Protein AF-A0A158J2S1-F1 (afdb_monomer_lite)

Sequence (129 aa):
MQFTMPRINTSRALLVLGVALLLLIVAHPAFASNTSGGGLPFDDWFTKIRQSVTGPFAFTASIVGLVGAGATLIFGGDMNGFLRTLIFIVLVLCFLVAAQNTISAITGQGAEITALSNALADRLQARLA

Foldseek 3Di:
DDPDDPPPDVVVVVVVVVVVVVVVVVPPCVVVPPPQDPDDPCSVVVVVVVCCCLHPVVVVVLVVLVVVLVVCVVVPHDPVVSVVSVVVSVVVVVVSVCVVVVCDVVSDVVPPVVVVVVVVVVVVVVVVD

pLDDT: mean 75.72, std 12.02, range [45.97, 91.56]

Secondary structure (DSSP, 8-state):
---------HHHHHHHHHHHHHHHHHS-GGGT---S-SS-TTHHHHHHHHHHHTTHHHHHHHHHHHHHHHHHHHTT--HHHHHHHHHHHHHHHHHHHHHHHHHHHHS----HHHHHHHHHHHHHHHHH-

Structure (mmCIF, N/CA/C/O backbone):
data_AF-A0A158J2S1-F1
#
_entry.id   AF-A0A158J2S1-F1
#
loop_
_atom_site.group_PDB
_atom_site.id
_atom_site.type_symbol
_atom_site.label_atom_id
_atom_site.label_alt_id
_atom_site.label_comp_id
_atom_site.label_asym_id
_atom_site.label_entity_id
_atom_site.label_seq_id
_atom_site.pdbx_PDB_ins_code
_atom_site.Cartn_x
_atom_site.Cartn_y
_atom_site.Cartn_z
_atom_site.occupancy
_atom_site.B_iso_or_equiv
_atom_site.auth_seq_id
_atom_site.auth_comp_id
_atom_site.auth_asym_id
_atom_site.auth_atom_id
_atom_site.pdbx_PDB_model_num
ATOM 1 N N . MET A 1 1 ? 45.908 -30.826 -24.414 1.00 45.97 1 MET A N 1
ATOM 2 C CA . MET A 1 1 ? 44.781 -30.301 -25.215 1.00 45.97 1 MET A CA 1
ATOM 3 C C . MET A 1 1 ? 44.878 -28.784 -25.183 1.00 45.97 1 MET A C 1
ATOM 5 O O . MET A 1 1 ? 44.591 -28.178 -24.163 1.00 45.97 1 MET A O 1
ATOM 9 N N . GLN A 1 2 ? 45.447 -28.198 -26.234 1.00 46.03 2 GLN A N 1
ATOM 10 C CA . GLN A 1 2 ? 45.807 -26.782 -26.302 1.00 46.03 2 GLN A CA 1
ATOM 11 C C . GLN A 1 2 ? 44.592 -25.958 -26.740 1.00 46.03 2 GLN A C 1
ATOM 13 O O . GLN A 1 2 ? 44.160 -26.038 -27.888 1.00 46.03 2 GLN A O 1
ATOM 18 N N . PHE A 1 3 ? 44.011 -25.224 -25.789 1.00 54.41 3 PHE A N 1
ATOM 19 C CA . PHE A 1 3 ? 42.914 -24.287 -26.019 1.00 54.41 3 PHE A CA 1
ATOM 20 C C . PHE A 1 3 ? 43.430 -23.146 -26.906 1.00 54.41 3 PHE A C 1
ATOM 22 O O . PHE A 1 3 ? 44.114 -22.235 -26.445 1.00 54.41 3 PHE A O 1
ATOM 29 N N . THR A 1 4 ? 43.148 -23.229 -28.207 1.00 54.78 4 THR A N 1
ATOM 30 C CA . THR A 1 4 ? 43.373 -22.130 -29.147 1.00 54.78 4 THR A CA 1
ATOM 31 C C . THR A 1 4 ? 42.321 -21.065 -28.844 1.00 54.78 4 THR A C 1
ATOM 33 O O . THR A 1 4 ? 41.123 -21.304 -28.994 1.00 54.78 4 THR A O 1
ATOM 36 N N . MET A 1 5 ? 42.738 -19.908 -28.329 1.00 54.88 5 MET A N 1
ATOM 37 C CA . MET A 1 5 ? 41.822 -18.782 -28.169 1.00 54.88 5 MET A CA 1
ATOM 38 C C . MET A 1 5 ? 41.547 -18.198 -29.559 1.00 54.88 5 MET A C 1
ATOM 40 O O . MET A 1 5 ? 42.499 -17.799 -30.238 1.00 54.88 5 MET A O 1
ATOM 44 N N . PRO A 1 6 ? 40.286 -18.136 -30.024 1.00 66.25 6 PRO A N 1
ATOM 45 C CA . PRO A 1 6 ? 39.981 -17.435 -31.257 1.00 66.25 6 PRO A CA 1
ATOM 46 C C . PRO A 1 6 ? 40.364 -15.966 -31.066 1.00 66.25 6 PRO A C 1
ATOM 48 O O . PRO A 1 6 ? 39.954 -15.321 -30.102 1.00 66.25 6 PRO A O 1
ATOM 51 N N . ARG A 1 7 ? 41.183 -15.430 -31.975 1.00 62.16 7 ARG A N 1
ATOM 52 C CA . ARG A 1 7 ? 41.554 -14.013 -32.004 1.00 62.16 7 ARG A CA 1
ATOM 53 C C . ARG A 1 7 ? 40.311 -13.212 -32.395 1.00 62.16 7 ARG A C 1
ATOM 55 O O . ARG A 1 7 ? 40.057 -12.967 -33.572 1.00 62.16 7 ARG A O 1
ATOM 62 N N . ILE A 1 8 ? 39.488 -12.883 -31.404 1.00 64.44 8 ILE A N 1
ATOM 63 C CA . ILE A 1 8 ? 38.272 -12.097 -31.587 1.00 64.44 8 ILE A CA 1
ATOM 64 C C . ILE A 1 8 ? 38.696 -10.725 -32.116 1.00 64.44 8 ILE A C 1
ATOM 66 O O . ILE A 1 8 ? 39.464 -10.009 -31.480 1.00 64.44 8 ILE A O 1
ATOM 70 N N . ASN A 1 9 ? 38.226 -10.372 -33.311 1.00 72.06 9 ASN A N 1
ATOM 71 C CA . ASN A 1 9 ? 38.502 -9.068 -33.896 1.00 72.06 9 ASN A CA 1
ATOM 72 C C . ASN A 1 9 ? 37.774 -7.998 -33.067 1.00 72.06 9 ASN A C 1
ATOM 74 O O . ASN A 1 9 ? 36.542 -7.945 -33.098 1.00 72.06 9 ASN A O 1
ATOM 78 N N . THR A 1 10 ? 38.515 -7.170 -32.325 1.00 71.25 10 THR A N 1
ATOM 79 C CA . THR A 1 10 ? 37.981 -6.199 -31.352 1.00 71.25 10 THR A CA 1
ATOM 80 C C . THR A 1 10 ? 36.894 -5.309 -31.956 1.00 71.25 10 THR A C 1
ATOM 82 O O . THR A 1 10 ? 35.874 -5.070 -31.319 1.00 71.25 10 THR A O 1
ATOM 85 N N . SER A 1 11 ? 37.027 -4.911 -33.225 1.00 72.00 11 SER A N 1
ATOM 86 C CA . SER A 1 11 ? 36.014 -4.117 -33.937 1.00 72.00 11 SER A CA 1
ATOM 87 C C . SER A 1 11 ? 34.686 -4.859 -34.139 1.00 72.00 11 SER A C 1
ATOM 89 O O . SER A 1 11 ? 33.624 -4.251 -34.058 1.00 72.00 11 SER A O 1
ATOM 91 N N . ARG A 1 12 ? 34.716 -6.180 -34.366 1.00 76.06 12 ARG A N 1
ATOM 92 C CA . ARG A 1 12 ? 33.495 -7.000 -34.480 1.00 76.06 12 ARG A CA 1
ATOM 93 C C . ARG A 1 12 ? 32.878 -7.261 -33.108 1.00 76.06 12 ARG A C 1
ATOM 95 O O . ARG A 1 12 ? 31.660 -7.243 -32.998 1.00 76.06 12 ARG A O 1
ATOM 102 N N . ALA A 1 13 ? 33.700 -7.441 -32.071 1.00 77.81 13 ALA A N 1
ATOM 103 C CA . ALA A 1 13 ? 33.218 -7.555 -30.694 1.00 77.81 13 ALA A CA 1
ATOM 104 C C . ALA A 1 13 ? 32.518 -6.272 -30.227 1.00 77.81 13 ALA A C 1
ATOM 106 O O . ALA A 1 13 ? 31.437 -6.349 -29.653 1.00 77.81 13 ALA A O 1
ATOM 107 N N . LEU A 1 14 ? 33.084 -5.103 -30.544 1.00 78.94 14 LEU A N 1
ATOM 108 C CA . LEU A 1 14 ? 32.473 -3.806 -30.245 1.00 78.94 14 LEU A CA 1
ATOM 109 C C . LEU A 1 14 ? 31.149 -3.605 -30.992 1.00 78.94 14 LEU A C 1
ATOM 111 O O . LEU A 1 14 ? 30.192 -3.122 -30.395 1.00 78.94 14 LEU A O 1
ATOM 115 N N . LEU A 1 15 ? 31.058 -4.024 -32.259 1.00 81.62 15 LEU A N 1
ATOM 116 C CA . LEU A 1 15 ? 29.797 -3.974 -33.008 1.00 81.62 15 LEU A CA 1
ATOM 117 C C . LEU A 1 15 ? 28.729 -4.898 -32.409 1.00 81.62 15 LEU A C 1
ATOM 119 O O . LEU A 1 15 ? 27.588 -4.477 -32.250 1.00 81.62 15 LEU A O 1
ATOM 123 N N . VAL A 1 16 ? 29.086 -6.129 -32.033 1.00 82.88 16 VAL A N 1
ATOM 124 C CA . VAL A 1 16 ? 28.146 -7.071 -31.399 1.00 82.88 16 VAL A CA 1
ATOM 125 C C . VAL A 1 16 ? 27.679 -6.553 -30.036 1.00 82.88 16 VAL A C 1
ATOM 127 O O . VAL A 1 16 ? 26.487 -6.604 -29.744 1.00 82.88 16 VAL A O 1
ATOM 130 N N . LEU A 1 17 ? 28.587 -5.995 -29.230 1.00 81.69 17 LEU A N 1
ATOM 131 C CA . LEU A 1 17 ? 28.252 -5.395 -27.937 1.00 81.69 17 LEU A CA 1
ATOM 132 C C . LEU A 1 17 ? 27.349 -4.161 -28.102 1.00 81.69 17 LEU A C 1
ATOM 134 O O . LEU A 1 17 ? 26.381 -4.002 -27.364 1.00 81.69 17 LEU A O 1
ATOM 138 N N . GLY A 1 18 ? 27.633 -3.315 -29.098 1.00 84.38 18 GLY A N 1
ATOM 139 C CA . GLY A 1 18 ? 26.827 -2.136 -29.418 1.00 84.38 18 GLY A CA 1
ATOM 140 C C . GLY A 1 18 ? 25.411 -2.494 -29.869 1.00 84.38 18 GLY A C 1
ATOM 141 O O . GLY A 1 18 ? 24.449 -1.886 -29.407 1.00 84.38 18 GLY A O 1
ATOM 142 N N . VAL A 1 19 ? 25.263 -3.527 -30.705 1.00 83.12 19 VAL A N 1
ATOM 143 C CA . VAL A 1 19 ? 23.945 -4.043 -31.111 1.00 83.12 19 VAL A CA 1
ATOM 144 C C . VAL A 1 19 ? 23.205 -4.662 -29.923 1.00 83.12 19 VAL A C 1
ATOM 146 O O . VAL A 1 19 ? 22.017 -4.408 -29.760 1.00 83.12 19 VAL A O 1
ATOM 149 N N . ALA A 1 20 ? 23.887 -5.412 -29.053 1.00 78.88 20 ALA A N 1
ATOM 150 C CA . ALA A 1 20 ? 23.277 -5.981 -27.850 1.00 78.88 20 ALA A CA 1
ATOM 151 C C . ALA A 1 20 ? 22.778 -4.899 -26.873 1.00 78.88 20 ALA A C 1
ATOM 153 O O . ALA A 1 20 ? 21.683 -5.022 -26.327 1.00 78.88 20 ALA A O 1
ATOM 154 N N . LEU A 1 21 ? 23.540 -3.815 -26.695 1.00 78.00 21 LEU A N 1
ATOM 155 C CA . LEU A 1 21 ? 23.126 -2.663 -25.888 1.00 78.00 21 LEU A CA 1
ATOM 156 C C . LEU A 1 21 ? 21.936 -1.924 -26.508 1.00 78.00 21 LEU A C 1
ATOM 158 O O . LEU A 1 21 ? 21.006 -1.560 -25.795 1.00 78.00 21 LEU A O 1
ATOM 162 N N . LEU A 1 22 ? 21.925 -1.747 -27.830 1.00 78.81 22 LEU A N 1
ATOM 163 C CA . LEU A 1 22 ? 20.808 -1.117 -28.533 1.00 78.81 22 LEU A CA 1
ATOM 164 C C . LEU A 1 22 ? 19.530 -1.961 -28.421 1.00 78.81 22 LEU A C 1
ATOM 166 O O . LEU A 1 22 ? 18.458 -1.419 -28.163 1.00 78.81 22 LEU A O 1
ATOM 170 N N . LEU A 1 23 ? 19.644 -3.287 -28.526 1.00 75.12 23 LEU A N 1
ATOM 171 C CA . LEU A 1 23 ? 18.531 -4.208 -28.290 1.00 75.12 23 LEU A CA 1
ATOM 172 C C . LEU A 1 23 ? 18.027 -4.154 -26.841 1.00 75.12 23 LEU A C 1
ATOM 174 O O . LEU A 1 23 ? 16.820 -4.218 -26.632 1.00 75.12 23 LEU A O 1
ATOM 178 N N . LEU A 1 24 ? 18.914 -3.976 -25.858 1.00 69.06 24 LEU A N 1
ATOM 179 C CA . LEU A 1 24 ? 18.535 -3.778 -24.453 1.00 69.06 24 LEU A CA 1
ATOM 180 C C . LEU A 1 24 ? 17.789 -2.459 -24.212 1.00 69.06 24 LEU A C 1
ATOM 182 O O . LEU A 1 24 ? 16.902 -2.414 -23.371 1.00 69.06 24 LEU A O 1
ATOM 186 N N . ILE A 1 25 ? 18.128 -1.403 -24.953 1.00 69.50 25 ILE A N 1
ATOM 187 C CA . ILE A 1 25 ? 17.450 -0.100 -24.868 1.00 69.50 25 ILE A CA 1
ATOM 188 C C . ILE A 1 25 ? 16.076 -0.143 -25.560 1.00 69.50 25 ILE A C 1
ATOM 190 O O . ILE A 1 25 ? 15.135 0.506 -25.112 1.00 69.50 25 ILE A O 1
ATOM 194 N N . VAL A 1 26 ? 15.944 -0.914 -26.646 1.00 68.75 26 VAL A N 1
ATOM 195 C CA . VAL A 1 26 ? 14.676 -1.101 -27.380 1.00 68.75 26 VAL A CA 1
ATOM 196 C C . VAL A 1 26 ? 13.742 -2.097 -26.681 1.00 68.75 26 VAL A C 1
ATOM 198 O O . VAL A 1 26 ? 12.517 -2.017 -26.843 1.00 68.75 26 VAL A O 1
ATOM 201 N N . ALA A 1 27 ? 14.295 -3.019 -25.888 1.00 64.31 27 ALA A N 1
ATOM 202 C CA . ALA A 1 27 ? 13.534 -3.909 -25.027 1.00 64.31 27 ALA A CA 1
ATOM 203 C C . ALA A 1 27 ? 12.757 -3.072 -24.001 1.00 64.31 27 ALA A C 1
ATOM 205 O O . ALA A 1 27 ? 13.295 -2.604 -23.002 1.00 64.31 27 ALA A O 1
ATOM 206 N N . HIS A 1 28 ? 11.474 -2.851 -24.286 1.00 55.72 28 HIS A N 1
ATOM 207 C CA . HIS A 1 28 ? 10.597 -2.073 -23.425 1.00 55.72 28 HIS A CA 1
ATOM 208 C C . HIS A 1 28 ? 10.602 -2.653 -22.000 1.00 55.72 28 HIS A C 1
ATOM 210 O O . HIS A 1 28 ? 10.500 -3.877 -21.852 1.00 55.72 28 HIS A O 1
ATOM 216 N N . PRO A 1 29 ? 10.602 -1.807 -20.949 1.00 54.91 29 PRO A N 1
ATOM 217 C CA . PRO A 1 29 ? 10.507 -2.263 -19.558 1.00 54.91 29 PRO A CA 1
ATOM 218 C C . PRO A 1 29 ? 9.236 -3.093 -19.296 1.00 54.91 29 PRO A C 1
ATOM 220 O O . PRO A 1 29 ? 9.188 -3.864 -18.342 1.00 54.91 29 PRO A O 1
ATOM 223 N N . ALA A 1 30 ? 8.249 -3.013 -20.194 1.00 53.06 30 ALA A N 1
ATOM 224 C CA . ALA A 1 30 ? 7.047 -3.839 -20.211 1.00 53.06 30 ALA A CA 1
ATOM 225 C C . ALA A 1 30 ? 7.310 -5.356 -20.307 1.00 53.06 30 ALA A C 1
ATOM 227 O O . ALA A 1 30 ? 6.479 -6.125 -19.842 1.00 53.06 30 ALA A O 1
ATOM 228 N N . PHE A 1 31 ? 8.441 -5.806 -20.869 1.00 50.06 31 PHE A N 1
ATOM 229 C CA . PHE A 1 31 ? 8.769 -7.241 -20.927 1.00 50.06 31 PHE A CA 1
ATOM 230 C C . PHE A 1 31 ? 9.412 -7.777 -19.640 1.00 50.06 31 PHE A C 1
ATOM 232 O O . PHE A 1 31 ? 9.497 -8.990 -19.459 1.00 50.06 31 PHE A O 1
ATOM 239 N N . ALA A 1 32 ? 9.856 -6.892 -18.743 1.00 49.41 32 ALA A N 1
ATOM 240 C CA . ALA A 1 32 ? 10.419 -7.254 -17.442 1.00 49.41 32 ALA A CA 1
ATOM 241 C C . ALA A 1 32 ? 9.481 -6.908 -16.269 1.00 49.41 32 ALA A C 1
ATOM 243 O O . ALA A 1 32 ? 9.649 -7.443 -15.175 1.00 49.41 32 ALA A O 1
ATOM 244 N N . SER A 1 33 ? 8.477 -6.046 -16.477 1.00 46.75 33 SER A N 1
ATOM 245 C CA . SER A 1 33 ? 7.562 -5.566 -15.431 1.00 46.75 33 SER A CA 1
ATOM 246 C C . SER A 1 33 ? 6.345 -6.464 -15.190 1.00 46.75 33 SER A C 1
ATOM 248 O O . SER A 1 33 ? 5.319 -6.000 -14.685 1.00 46.75 33 SER A O 1
ATOM 250 N N . ASN A 1 34 ? 6.414 -7.748 -15.528 1.00 52.03 34 ASN A N 1
ATOM 251 C CA . ASN A 1 34 ? 5.380 -8.696 -15.143 1.00 52.03 34 ASN A CA 1
ATOM 252 C C . ASN A 1 34 ? 5.572 -9.068 -13.666 1.00 52.03 34 ASN A C 1
ATOM 254 O O . ASN A 1 34 ? 6.027 -10.150 -13.316 1.00 52.03 34 ASN A O 1
ATOM 258 N N . THR A 1 35 ? 5.165 -8.164 -12.771 1.00 53.97 35 THR A N 1
ATOM 259 C CA . THR A 1 35 ? 4.882 -8.489 -11.359 1.00 53.97 35 THR A CA 1
ATOM 260 C C . THR A 1 35 ? 3.656 -9.419 -11.230 1.00 53.97 35 THR A C 1
ATOM 262 O O . THR A 1 35 ? 3.229 -9.739 -10.122 1.00 53.97 35 THR A O 1
ATOM 265 N N . SER A 1 36 ? 3.068 -9.835 -12.352 1.00 55.84 36 SER A N 1
ATOM 266 C CA . SER A 1 36 ? 2.094 -10.916 -12.484 1.00 55.84 36 SER A CA 1
ATOM 267 C C . SER A 1 36 ? 2.815 -12.071 -13.173 1.00 55.84 36 SER A C 1
ATOM 269 O O . SER A 1 36 ? 3.262 -11.926 -14.313 1.00 55.84 36 SER A O 1
ATOM 271 N N . GLY A 1 37 ? 3.049 -13.134 -12.409 1.00 56.22 37 GLY A N 1
ATOM 272 C CA . GLY A 1 37 ? 3.807 -14.315 -12.773 1.00 56.22 37 GLY A CA 1
ATOM 273 C C . GLY A 1 37 ? 3.473 -14.894 -14.147 1.00 56.22 37 GLY A C 1
ATOM 274 O O . GLY A 1 37 ? 2.378 -14.798 -14.693 1.00 56.22 37 GLY A O 1
ATOM 275 N N . GLY A 1 38 ? 4.495 -15.505 -14.739 1.00 65.56 38 GLY A N 1
ATOM 276 C CA . GLY A 1 38 ? 4.431 -16.032 -16.092 1.00 65.56 38 GLY A CA 1
ATOM 277 C C . GLY A 1 38 ? 3.309 -17.051 -16.282 1.00 65.56 38 GLY A C 1
ATOM 278 O O . GLY A 1 38 ? 3.327 -18.098 -15.648 1.00 65.56 38 GLY A O 1
ATOM 279 N N . GLY A 1 39 ? 2.381 -16.744 -17.193 1.00 69.50 39 GLY A N 1
ATOM 280 C CA . GLY A 1 39 ? 1.619 -17.658 -18.061 1.00 69.50 39 GLY A CA 1
ATOM 281 C C . GLY A 1 39 ? 0.791 -18.788 -17.436 1.00 69.50 39 GLY A C 1
ATOM 282 O O . GLY A 1 39 ? 0.195 -19.564 -18.180 1.00 69.50 39 GLY A O 1
ATOM 283 N N . LEU A 1 40 ? 0.759 -18.925 -16.113 1.00 77.06 40 LEU A N 1
ATOM 284 C CA . LEU A 1 40 ? 0.099 -20.030 -15.429 1.00 77.06 40 LEU A CA 1
ATOM 285 C C . LEU A 1 40 ? -1.325 -19.616 -15.014 1.00 77.06 40 LEU A C 1
ATOM 287 O O . LEU A 1 40 ? -1.489 -18.544 -14.434 1.00 77.06 40 LEU A O 1
ATOM 291 N N . PRO A 1 41 ? -2.361 -20.455 -15.238 1.00 75.25 41 PRO A N 1
ATOM 292 C CA . PRO A 1 41 ? -3.771 -20.088 -15.022 1.00 75.25 41 PRO A CA 1
ATOM 293 C C . PRO A 1 41 ? -4.135 -19.609 -13.608 1.00 75.25 41 PRO A C 1
ATOM 295 O O . PRO A 1 41 ? -5.178 -18.994 -13.405 1.00 75.25 41 PRO A O 1
ATOM 298 N N . PHE A 1 42 ? -3.308 -19.923 -12.610 1.00 79.50 42 PHE A N 1
ATOM 299 C CA . PHE A 1 42 ? -3.521 -19.534 -11.218 1.00 79.50 42 PHE A CA 1
ATOM 300 C C . PHE A 1 42 ? -2.956 -18.151 -10.873 1.00 79.50 42 PHE A C 1
ATOM 302 O O . PHE A 1 42 ? -3.338 -17.583 -9.851 1.00 79.50 42 PHE A O 1
ATOM 309 N N . ASP A 1 43 ? -2.081 -17.582 -11.701 1.00 79.19 43 ASP A N 1
ATOM 310 C CA . ASP A 1 43 ? -1.433 -16.302 -11.408 1.00 79.19 43 ASP A CA 1
ATOM 311 C C . ASP A 1 43 ? -2.424 -15.123 -11.391 1.00 79.19 43 ASP A C 1
ATOM 313 O O . ASP A 1 43 ? -2.325 -14.221 -10.554 1.00 79.19 43 ASP A O 1
ATOM 317 N N . ASP A 1 44 ? -3.476 -15.196 -12.209 1.00 81.56 44 ASP A N 1
ATOM 318 C CA . ASP A 1 44 ? -4.581 -14.233 -12.194 1.00 81.56 44 ASP A CA 1
ATOM 319 C C . ASP A 1 44 ? -5.319 -14.218 -10.851 1.00 81.56 44 ASP A C 1
ATOM 321 O O . ASP A 1 44 ? -5.729 -13.159 -10.368 1.00 81.56 44 ASP A O 1
ATOM 325 N N . TRP A 1 45 ? -5.485 -15.382 -10.216 1.00 83.12 45 TRP A N 1
ATOM 326 C CA . TRP A 1 45 ? -6.103 -15.467 -8.894 1.00 83.12 45 TRP A CA 1
ATOM 327 C C . TRP A 1 45 ? -5.215 -14.800 -7.838 1.00 83.12 45 TRP A C 1
ATOM 329 O O . TRP A 1 45 ? -5.698 -13.959 -7.076 1.00 83.12 45 TRP A O 1
ATOM 339 N N . PHE A 1 46 ? -3.910 -15.099 -7.831 1.00 82.19 46 PHE A N 1
ATOM 340 C CA . PHE A 1 46 ? -2.964 -14.498 -6.882 1.00 82.19 46 PHE A CA 1
ATOM 341 C C . PHE A 1 46 ? -2.859 -12.981 -7.085 1.00 82.19 46 PHE A C 1
ATOM 343 O O . PHE A 1 46 ? -2.845 -12.218 -6.114 1.00 82.19 46 PHE A O 1
ATOM 350 N N . THR A 1 47 ? -2.867 -12.531 -8.341 1.00 81.25 47 THR A N 1
ATOM 351 C CA . THR A 1 47 ? -2.855 -11.109 -8.694 1.00 81.25 47 THR A CA 1
ATOM 352 C C . THR A 1 47 ? -4.121 -10.404 -8.205 1.00 81.25 47 THR A C 1
ATOM 354 O O . THR A 1 47 ? -4.018 -9.336 -7.602 1.00 81.25 47 THR A O 1
ATOM 357 N N . LYS A 1 48 ? -5.307 -11.005 -8.370 1.00 83.19 48 LYS A N 1
ATOM 358 C CA . LYS A 1 48 ? -6.575 -10.442 -7.867 1.00 83.19 48 LYS A CA 1
ATOM 359 C C . LYS A 1 48 ? -6.625 -10.370 -6.342 1.00 83.19 48 LYS A C 1
ATOM 361 O O . LYS A 1 48 ? -7.114 -9.377 -5.799 1.00 83.19 48 LYS A O 1
ATOM 366 N N . ILE A 1 49 ? -6.092 -11.375 -5.646 1.00 85.00 49 ILE A N 1
ATOM 367 C CA . ILE A 1 49 ? -5.973 -11.361 -4.179 1.00 85.00 49 ILE A CA 1
ATOM 368 C C . ILE A 1 49 ? -5.059 -10.215 -3.745 1.00 85.00 49 ILE A C 1
ATOM 370 O O . ILE A 1 49 ? -5.451 -9.413 -2.897 1.00 85.00 49 ILE A O 1
ATOM 374 N N . ARG A 1 50 ? -3.879 -10.082 -4.367 1.00 82.50 50 ARG A N 1
ATOM 375 C CA . ARG A 1 50 ? -2.954 -8.978 -4.084 1.00 82.50 50 ARG A CA 1
ATOM 376 C C . ARG A 1 50 ? -3.625 -7.630 -4.320 1.00 82.50 50 ARG A C 1
ATOM 378 O O . ARG A 1 50 ? -3.623 -6.807 -3.418 1.00 82.50 50 ARG A O 1
ATOM 385 N N . GLN A 1 51 ? -4.247 -7.435 -5.484 1.00 82.00 51 GLN A N 1
ATOM 386 C CA . GLN A 1 51 ? -4.965 -6.204 -5.827 1.00 82.00 51 GLN A CA 1
ATOM 387 C C . GLN A 1 51 ? -6.105 -5.895 -4.857 1.00 82.00 51 GLN A C 1
ATOM 389 O O . GLN A 1 51 ? -6.358 -4.729 -4.572 1.00 82.00 51 GLN A O 1
ATOM 394 N N . SER A 1 52 ? -6.779 -6.914 -4.326 1.00 84.38 52 SER A N 1
ATOM 395 C CA . SER A 1 52 ? -7.816 -6.716 -3.314 1.00 84.38 52 SER A CA 1
ATOM 396 C C . SER A 1 52 ? -7.205 -6.253 -1.989 1.00 84.38 52 SER A C 1
ATOM 398 O O . SER A 1 52 ? -7.655 -5.262 -1.422 1.00 84.38 52 SER A O 1
ATOM 400 N N . VAL A 1 53 ? -6.131 -6.898 -1.524 1.00 80.50 53 VAL A N 1
ATOM 401 C CA . VAL A 1 53 ? -5.468 -6.564 -0.250 1.00 80.50 53 VAL A CA 1
ATOM 402 C C . VAL A 1 53 ? -4.717 -5.230 -0.307 1.00 80.50 53 VAL A C 1
ATOM 404 O O . VAL A 1 53 ? -4.668 -4.523 0.690 1.00 80.50 53 VAL A O 1
ATOM 407 N N . THR A 1 54 ? -4.161 -4.841 -1.452 1.00 80.88 54 THR A N 1
ATOM 408 C CA . THR A 1 54 ? -3.493 -3.538 -1.623 1.00 80.88 54 THR A CA 1
ATOM 409 C C . THR A 1 54 ? -4.430 -2.449 -2.157 1.00 80.88 54 THR A C 1
ATOM 411 O O . THR A 1 54 ? -4.003 -1.315 -2.350 1.00 80.88 54 THR A O 1
ATOM 414 N N . GLY A 1 55 ? -5.687 -2.789 -2.454 1.00 80.31 55 GLY A N 1
ATOM 415 C CA . GLY A 1 55 ? -6.663 -1.913 -3.099 1.00 80.31 55 GLY A CA 1
ATOM 416 C C . GLY A 1 55 ? -7.734 -1.355 -2.148 1.00 80.31 55 GLY A C 1
ATOM 417 O O . GLY A 1 55 ? -7.532 -1.289 -0.933 1.00 80.31 55 GLY A O 1
ATOM 418 N N . PRO A 1 56 ? -8.913 -0.966 -2.676 1.00 80.69 56 PRO A N 1
ATOM 419 C CA . PRO A 1 56 ? -9.971 -0.289 -1.910 1.00 80.69 56 PRO A CA 1
ATOM 420 C C . PRO A 1 56 ? -10.501 -1.067 -0.692 1.00 80.69 56 PRO A C 1
ATOM 422 O O . PRO A 1 56 ? -11.044 -0.477 0.246 1.00 80.69 56 PRO A O 1
ATOM 425 N N . PHE A 1 57 ? -10.339 -2.393 -0.679 1.00 84.94 57 PHE A N 1
ATOM 426 C CA . PHE A 1 57 ? -10.783 -3.237 0.428 1.00 84.94 57 PHE A CA 1
ATOM 427 C C . PHE A 1 57 ? -9.987 -2.975 1.718 1.00 84.94 57 PHE A C 1
ATOM 429 O O . PHE A 1 57 ? -10.599 -2.792 2.771 1.00 84.94 57 PHE A O 1
ATOM 436 N N . ALA A 1 58 ? -8.654 -2.861 1.657 1.00 84.25 58 ALA A N 1
ATOM 437 C CA . ALA A 1 58 ? -7.847 -2.556 2.846 1.00 84.25 58 ALA A CA 1
ATOM 438 C C . ALA A 1 58 ? -8.130 -1.159 3.414 1.00 84.25 58 ALA A C 1
ATOM 440 O O . ALA A 1 58 ? -8.133 -0.967 4.633 1.00 84.25 58 ALA A O 1
ATOM 441 N N . PHE A 1 59 ? -8.439 -0.195 2.545 1.00 83.31 59 PHE A N 1
ATOM 442 C CA . PHE A 1 59 ? -8.864 1.139 2.965 1.00 83.31 59 PHE A CA 1
ATOM 443 C C . PHE A 1 59 ? -10.178 1.085 3.755 1.00 83.31 59 PHE A C 1
ATOM 445 O O . PHE A 1 59 ? -10.281 1.636 4.850 1.00 83.31 59 PHE A O 1
ATOM 452 N N . THR A 1 60 ? -11.156 0.334 3.246 1.00 87.62 60 THR A N 1
ATOM 453 C CA . THR A 1 60 ? -12.449 0.145 3.918 1.00 87.62 60 THR A CA 1
ATOM 454 C C . THR A 1 60 ? -12.282 -0.564 5.266 1.00 87.62 60 THR A C 1
ATOM 456 O O . THR A 1 60 ? -12.835 -0.116 6.271 1.00 87.62 60 THR A O 1
ATOM 459 N N . ALA A 1 61 ? -11.459 -1.616 5.329 1.00 86.62 61 ALA A N 1
ATOM 460 C CA . ALA A 1 61 ? -11.154 -2.321 6.576 1.00 86.62 61 ALA A CA 1
ATOM 461 C C . ALA A 1 61 ? -10.497 -1.404 7.627 1.00 86.62 61 ALA A C 1
ATOM 463 O O . ALA A 1 61 ? -10.825 -1.476 8.813 1.00 86.62 61 ALA A O 1
ATOM 464 N N . SER A 1 62 ? -9.623 -0.494 7.189 1.00 83.25 62 SER A N 1
ATOM 465 C CA . SER A 1 62 ? -8.960 0.478 8.069 1.00 83.25 62 SER A CA 1
ATOM 466 C C . SER A 1 62 ? -9.950 1.471 8.686 1.00 83.25 62 SER A C 1
ATOM 468 O O . SER A 1 62 ? -9.847 1.783 9.871 1.00 83.25 62 SER A O 1
ATOM 470 N N . ILE A 1 63 ? -10.949 1.920 7.918 1.00 88.19 63 ILE A N 1
ATOM 471 C CA . ILE A 1 63 ? -12.013 2.802 8.423 1.00 88.19 63 ILE A CA 1
ATOM 472 C C . ILE A 1 63 ? -12.841 2.094 9.499 1.00 88.19 63 ILE A C 1
ATOM 474 O O . ILE A 1 63 ? -13.110 2.680 10.546 1.00 88.19 63 ILE A O 1
ATOM 478 N N . VAL A 1 64 ? -13.206 0.828 9.284 1.00 88.81 64 VAL A N 1
ATOM 479 C CA . VAL A 1 64 ? -13.959 0.047 10.280 1.00 88.81 64 VAL A CA 1
ATOM 480 C C . VAL A 1 64 ? -13.163 -0.098 11.581 1.00 88.81 64 VAL A C 1
ATOM 482 O O . VAL A 1 64 ? -13.714 0.112 12.662 1.00 88.81 64 VAL A O 1
ATOM 485 N N . GLY A 1 65 ? -11.859 -0.383 11.489 1.00 85.75 65 GLY A N 1
ATOM 486 C CA . GLY A 1 65 ? -10.970 -0.448 12.653 1.00 85.75 65 GLY A CA 1
ATOM 487 C C . GLY A 1 65 ? -10.866 0.882 13.407 1.00 85.75 65 GLY A C 1
ATOM 488 O O . GLY A 1 65 ? -10.924 0.898 14.638 1.00 85.75 65 GLY A O 1
ATOM 489 N N . LEU A 1 66 ? -10.788 2.003 12.682 1.00 85.94 66 LEU A N 1
ATOM 490 C CA . LEU A 1 66 ? -10.760 3.346 13.266 1.00 85.94 66 LEU A CA 1
ATOM 491 C C . LEU A 1 66 ? -12.063 3.672 14.011 1.00 85.94 66 LEU A C 1
ATOM 493 O O . LEU A 1 66 ? -12.018 4.161 15.138 1.00 85.94 66 LEU A O 1
ATOM 497 N N . VAL A 1 67 ? -13.217 3.379 13.403 1.00 88.56 67 VAL A N 1
ATOM 498 C CA . VAL A 1 67 ? -14.534 3.614 14.018 1.00 88.56 67 VAL A CA 1
ATOM 499 C C . VAL A 1 67 ? -14.716 2.741 15.259 1.00 88.56 67 VAL A C 1
ATOM 501 O O . VAL A 1 67 ? -15.183 3.238 16.281 1.00 88.56 67 VAL A O 1
ATOM 504 N N . GLY A 1 68 ? -14.290 1.475 15.212 1.00 86.12 68 GLY A N 1
ATOM 505 C CA . GLY A 1 68 ? -14.313 0.581 16.372 1.00 86.12 68 GLY A CA 1
ATOM 506 C C . GLY A 1 68 ? -13.462 1.104 17.532 1.00 86.12 68 GLY A C 1
ATOM 507 O O . GLY A 1 68 ? -13.955 1.225 18.653 1.00 86.12 68 GLY A O 1
ATOM 508 N N . ALA A 1 69 ? -12.213 1.496 17.259 1.00 83.94 69 ALA A N 1
ATOM 509 C CA . ALA A 1 69 ? -11.335 2.085 18.268 1.00 83.94 69 ALA A CA 1
ATOM 510 C C . ALA A 1 69 ? -11.910 3.405 18.822 1.00 83.94 69 ALA A C 1
ATOM 512 O O . ALA A 1 69 ? -11.947 3.601 20.037 1.00 83.94 69 ALA A O 1
ATOM 513 N N . GLY A 1 70 ? -12.429 4.283 17.959 1.00 85.00 70 GLY A N 1
ATOM 514 C CA . GLY A 1 70 ? -13.058 5.544 18.362 1.00 85.00 70 GLY A CA 1
ATOM 515 C C . GLY A 1 70 ? -14.303 5.348 19.232 1.00 85.00 70 GLY A C 1
ATOM 516 O O . GLY A 1 70 ? -14.456 6.032 20.243 1.00 85.00 70 GLY A O 1
ATOM 517 N N . ALA A 1 71 ? -15.152 4.371 18.903 1.00 86.62 71 ALA A N 1
ATOM 518 C CA . ALA A 1 71 ? -16.328 4.034 19.701 1.00 86.62 71 ALA A CA 1
ATOM 519 C C . ALA A 1 71 ? -15.935 3.589 21.119 1.00 86.62 71 ALA A C 1
ATOM 521 O O . ALA A 1 71 ? -16.503 4.080 22.092 1.00 86.62 71 ALA A O 1
ATOM 522 N N . THR A 1 72 ? -14.916 2.731 21.258 1.00 83.12 72 THR A N 1
ATOM 523 C CA . THR A 1 72 ? -14.429 2.304 22.586 1.00 83.12 72 THR A CA 1
ATOM 524 C C . THR A 1 72 ? -13.860 3.453 23.425 1.00 83.12 72 THR A C 1
ATOM 526 O O . THR A 1 72 ? -13.941 3.421 24.652 1.00 83.12 72 THR A O 1
ATOM 529 N N . LEU A 1 73 ? -13.334 4.491 22.771 1.00 84.19 73 LEU A N 1
ATOM 530 C CA . LEU A 1 73 ? -12.764 5.670 23.417 1.00 84.19 73 LEU A CA 1
ATOM 531 C C . LEU A 1 73 ? -13.855 6.588 23.991 1.00 84.19 73 LEU A C 1
ATOM 533 O O . LEU A 1 73 ? -13.749 7.041 25.127 1.00 84.19 73 LEU A O 1
ATOM 537 N N . ILE A 1 74 ? -14.926 6.828 23.223 1.00 84.25 74 ILE A N 1
ATOM 538 C CA . ILE A 1 74 ? -16.037 7.710 23.623 1.00 84.25 74 ILE A CA 1
ATOM 539 C C . ILE A 1 74 ? -16.756 7.172 24.865 1.00 84.25 74 ILE A C 1
ATOM 541 O O . ILE A 1 74 ? -17.145 7.946 25.736 1.00 84.25 74 ILE A O 1
ATOM 545 N N . PHE A 1 75 ? -16.901 5.851 24.975 1.00 82.88 75 PHE A N 1
ATOM 546 C CA . PHE A 1 75 ? -17.544 5.215 26.127 1.00 82.88 75 PHE A CA 1
ATOM 547 C C . PHE A 1 75 ? -16.613 5.021 27.338 1.00 82.88 75 PHE A C 1
ATOM 549 O O . PHE A 1 75 ? -17.025 4.412 28.322 1.00 82.88 75 PHE A O 1
ATOM 556 N N . GLY A 1 76 ? -15.386 5.554 27.304 1.00 73.38 76 GLY A N 1
ATOM 557 C CA . GLY A 1 76 ? -14.479 5.531 28.455 1.00 73.38 76 GLY A CA 1
ATOM 558 C C . GLY A 1 76 ? -13.859 4.160 28.738 1.00 73.38 76 GLY A C 1
ATOM 559 O O . GLY A 1 76 ? -13.722 3.778 29.899 1.00 73.38 76 GLY A O 1
ATOM 560 N N . GLY A 1 77 ? -13.496 3.407 27.693 1.00 78.25 77 GLY A N 1
ATOM 561 C CA . GLY A 1 77 ? -12.702 2.182 27.831 1.00 78.25 77 GLY A CA 1
ATOM 562 C C . GLY A 1 77 ? -11.279 2.435 28.353 1.00 78.25 77 GLY A C 1
ATOM 563 O O . GLY A 1 77 ? -10.843 3.578 28.476 1.00 78.25 77 GLY A O 1
ATOM 564 N N . ASP A 1 78 ? -10.539 1.358 28.648 1.00 82.62 78 ASP A N 1
ATOM 565 C CA . ASP A 1 78 ? -9.150 1.411 29.133 1.00 82.62 78 ASP A CA 1
ATOM 566 C C . ASP A 1 78 ? -8.285 2.297 28.221 1.00 82.62 78 ASP A C 1
ATOM 568 O O . ASP A 1 78 ? -7.928 1.921 27.103 1.00 82.62 78 ASP A O 1
ATOM 572 N N . MET A 1 79 ? -7.967 3.501 28.699 1.00 75.19 79 MET A N 1
ATOM 573 C CA . MET A 1 79 ? -7.302 4.542 27.915 1.00 75.19 79 MET A CA 1
ATOM 574 C C . MET A 1 79 ? -5.871 4.136 27.531 1.00 75.19 79 MET A C 1
ATOM 576 O O . MET A 1 79 ? -5.370 4.515 26.470 1.00 75.19 79 MET A O 1
ATOM 580 N N . ASN A 1 80 ? -5.236 3.299 28.357 1.00 83.50 80 ASN A N 1
ATOM 581 C CA . ASN A 1 80 ? -3.938 2.699 28.066 1.00 83.50 80 ASN A CA 1
ATOM 582 C C . ASN A 1 80 ? -4.082 1.598 26.995 1.00 83.50 80 ASN A C 1
ATOM 584 O O . ASN A 1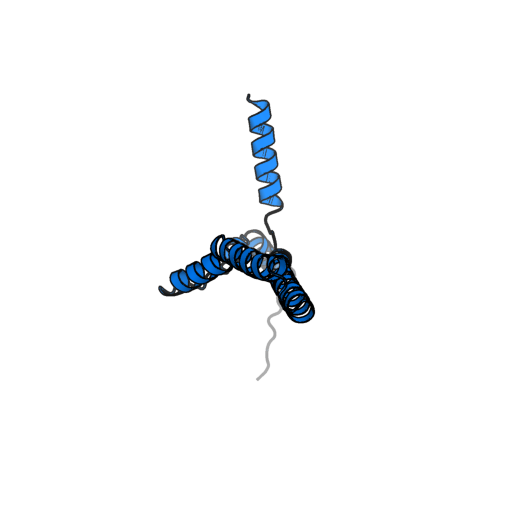 80 ? -3.295 1.535 26.046 1.00 83.50 80 ASN A O 1
ATOM 588 N N . GLY A 1 81 ? -5.148 0.796 27.077 1.00 84.00 81 GLY A N 1
ATOM 589 C CA . GLY A 1 81 ? -5.535 -0.165 26.038 1.00 84.00 81 GLY A CA 1
ATOM 590 C C . GLY A 1 81 ? -5.855 0.490 24.685 1.00 84.00 81 GLY A C 1
ATOM 591 O O . GLY A 1 81 ? -5.404 0.012 23.638 1.00 84.00 81 GLY A O 1
ATOM 592 N N . PHE A 1 82 ? -6.561 1.622 24.693 1.00 84.31 82 PHE A N 1
ATOM 593 C CA . PHE A 1 82 ? -6.873 2.399 23.495 1.00 84.31 82 PHE A CA 1
ATOM 594 C C . PHE A 1 82 ? -5.608 2.966 22.843 1.00 84.31 82 PHE A C 1
ATOM 596 O O . PHE A 1 82 ? -5.384 2.749 21.652 1.00 84.31 82 PHE A O 1
ATOM 603 N N . LEU A 1 83 ? -4.754 3.645 23.618 1.00 85.19 83 LEU A N 1
ATOM 604 C CA . LEU A 1 83 ? -3.521 4.239 23.099 1.00 85.19 83 LEU A CA 1
ATOM 605 C C . LEU A 1 83 ? -2.604 3.170 22.491 1.00 85.19 83 LEU A C 1
ATOM 607 O O . LEU A 1 83 ? -2.069 3.362 21.398 1.00 85.19 83 LEU A O 1
ATOM 611 N N . ARG A 1 84 ? -2.476 2.013 23.155 1.00 86.75 84 ARG A N 1
ATOM 612 C CA . ARG A 1 84 ? -1.745 0.856 22.623 1.00 86.75 84 ARG A CA 1
ATOM 613 C C . ARG A 1 84 ? -2.322 0.412 21.279 1.00 86.75 84 ARG A C 1
ATOM 615 O O . ARG A 1 84 ? -1.565 0.220 20.331 1.00 86.75 84 ARG A O 1
ATOM 622 N N . THR A 1 85 ? -3.643 0.283 21.185 1.00 86.00 85 THR A N 1
ATOM 623 C CA . THR A 1 85 ? -4.329 -0.130 19.950 1.00 86.00 85 THR A CA 1
ATOM 624 C C . THR A 1 85 ? -4.131 0.889 18.823 1.00 86.00 85 THR A C 1
ATOM 626 O O . THR A 1 85 ? -3.822 0.501 17.698 1.00 86.00 85 THR A O 1
ATOM 629 N N . LEU A 1 86 ? -4.215 2.189 19.121 1.00 86.56 86 LEU A N 1
ATOM 630 C CA . LEU A 1 86 ? -3.993 3.264 18.151 1.00 86.56 86 LEU A CA 1
ATOM 631 C C . LEU A 1 86 ? -2.566 3.228 17.594 1.00 86.56 86 LEU A C 1
ATOM 633 O O . LEU A 1 86 ? -2.388 3.270 16.376 1.00 86.56 86 LEU A O 1
ATOM 637 N N . ILE A 1 87 ? -1.555 3.098 18.459 1.00 90.25 87 ILE A N 1
ATOM 638 C CA . ILE A 1 87 ? -0.149 3.018 18.036 1.00 90.25 87 ILE A CA 1
ATOM 639 C C . ILE A 1 87 ? 0.065 1.830 17.089 1.00 90.25 87 ILE A C 1
ATOM 641 O O . ILE A 1 87 ? 0.713 1.989 16.055 1.00 90.25 87 ILE A O 1
ATOM 645 N N . PHE A 1 88 ? -0.514 0.662 17.387 1.00 89.50 88 PHE A N 1
ATOM 646 C CA . PHE A 1 88 ? -0.427 -0.499 16.495 1.00 89.50 88 PHE A CA 1
ATOM 647 C C . PHE A 1 88 ? -1.084 -0.248 15.133 1.00 89.50 88 PHE A C 1
ATOM 649 O O . PHE A 1 88 ? -0.486 -0.577 14.110 1.00 89.50 88 PHE A O 1
ATOM 656 N N . ILE A 1 89 ? -2.269 0.367 15.099 1.00 86.69 89 ILE A N 1
ATOM 657 C CA . ILE A 1 89 ? -2.956 0.700 13.841 1.00 86.69 89 ILE A CA 1
ATOM 658 C C . ILE A 1 89 ? -2.104 1.656 12.996 1.00 86.69 89 ILE A C 1
ATOM 660 O O . ILE A 1 89 ? -1.891 1.405 11.811 1.00 86.69 89 ILE A O 1
ATOM 664 N N . VAL A 1 90 ? -1.563 2.719 13.599 1.00 88.31 90 VAL A N 1
ATOM 665 C CA . VAL A 1 90 ? -0.711 3.690 12.893 1.00 88.31 90 VAL A CA 1
ATOM 666 C C . VAL A 1 90 ? 0.572 3.035 12.379 1.00 88.31 90 VAL A C 1
ATOM 668 O O . VAL A 1 90 ? 0.957 3.279 11.237 1.00 88.31 90 VAL A O 1
ATOM 671 N N . LEU A 1 91 ? 1.210 2.169 13.174 1.00 91.56 91 LEU A N 1
ATOM 672 C CA . LEU A 1 91 ? 2.402 1.431 12.745 1.00 91.56 91 LEU A CA 1
ATOM 673 C C . LEU A 1 91 ? 2.123 0.554 11.520 1.00 91.56 91 LEU A C 1
ATOM 675 O O . LEU A 1 91 ? 2.897 0.587 10.562 1.00 91.56 91 LEU A O 1
ATOM 679 N N . VAL A 1 92 ? 1.012 -0.188 11.520 1.00 88.69 92 VAL A N 1
ATOM 680 C CA . VAL A 1 92 ? 0.620 -1.041 10.387 1.00 88.69 92 VAL A CA 1
ATOM 681 C C . VAL A 1 92 ? 0.340 -0.202 9.137 1.00 88.69 92 VAL A C 1
ATOM 683 O O . VAL A 1 92 ? 0.830 -0.539 8.059 1.00 88.69 92 VAL A O 1
ATOM 686 N N . LEU A 1 93 ? -0.384 0.914 9.270 1.00 86.12 93 LEU A N 1
ATOM 687 C CA . LEU A 1 93 ? -0.688 1.804 8.144 1.00 86.12 93 LEU A CA 1
ATOM 688 C C . LEU A 1 93 ? 0.572 2.460 7.564 1.00 86.12 93 LEU A C 1
ATOM 690 O O . LEU A 1 93 ? 0.744 2.474 6.345 1.00 86.12 93 LEU A O 1
ATOM 694 N N . CYS A 1 94 ? 1.483 2.943 8.416 1.00 88.44 94 CYS A N 1
ATOM 695 C CA . CYS A 1 94 ? 2.776 3.471 7.979 1.00 88.44 94 CYS A CA 1
ATOM 696 C C . CYS A 1 94 ? 3.577 2.423 7.205 1.00 88.44 94 CYS A C 1
ATOM 698 O O . CYS A 1 94 ? 4.135 2.736 6.156 1.00 88.44 94 CYS A O 1
ATOM 700 N N . PHE A 1 95 ? 3.612 1.178 7.687 1.00 89.31 95 PHE A N 1
ATOM 701 C CA . PHE A 1 95 ? 4.352 0.110 7.022 1.00 89.31 95 PHE A CA 1
ATOM 702 C C . PHE A 1 95 ? 3.724 -0.282 5.677 1.00 89.31 95 PHE A C 1
ATOM 704 O O . PHE A 1 95 ? 4.449 -0.493 4.708 1.00 89.31 95 PHE A O 1
ATOM 711 N N . LEU A 1 96 ? 2.389 -0.316 5.585 1.00 85.25 96 LEU A N 1
ATOM 712 C CA . LEU A 1 96 ? 1.667 -0.600 4.340 1.00 85.25 96 LEU A CA 1
ATOM 713 C C . LEU A 1 96 ? 1.958 0.458 3.263 1.00 85.25 96 LEU A C 1
ATOM 715 O O . LEU A 1 96 ? 2.303 0.117 2.131 1.00 85.25 96 LEU A O 1
ATOM 719 N N . VAL A 1 97 ? 1.868 1.742 3.626 1.00 83.38 97 VAL A N 1
ATOM 720 C CA . VAL A 1 97 ? 2.142 2.863 2.712 1.00 83.38 97 VAL A CA 1
ATOM 721 C C . VAL A 1 97 ? 3.624 2.913 2.332 1.00 83.38 97 VAL A C 1
ATOM 723 O O . VAL A 1 97 ? 3.952 3.095 1.159 1.00 83.38 97 VAL A O 1
ATOM 726 N N . ALA A 1 98 ? 4.527 2.703 3.295 1.00 87.69 98 ALA A N 1
ATOM 727 C CA . ALA A 1 98 ? 5.962 2.646 3.039 1.00 87.69 98 ALA A CA 1
ATOM 728 C C . ALA A 1 98 ? 6.312 1.502 2.083 1.00 87.69 98 ALA A C 1
ATOM 730 O O . ALA A 1 98 ? 6.989 1.742 1.093 1.00 87.69 98 ALA A O 1
ATOM 731 N N . ALA A 1 99 ? 5.797 0.290 2.307 1.00 85.19 99 ALA A N 1
ATOM 732 C CA . ALA A 1 99 ? 6.045 -0.850 1.429 1.00 85.19 99 ALA A CA 1
ATOM 733 C C . ALA A 1 99 ? 5.569 -0.580 -0.006 1.00 85.19 99 ALA A C 1
ATOM 735 O O . ALA A 1 99 ? 6.321 -0.807 -0.953 1.00 85.19 99 ALA A O 1
ATOM 736 N N . GLN A 1 100 ? 4.361 -0.035 -0.176 1.00 78.62 100 GLN A N 1
ATOM 737 C CA . GLN A 1 100 ? 3.821 0.297 -1.496 1.00 78.62 100 GLN A CA 1
ATOM 738 C C . GLN A 1 100 ? 4.688 1.342 -2.221 1.00 78.62 100 GLN A C 1
ATOM 740 O O . GLN A 1 100 ? 5.007 1.175 -3.403 1.00 78.62 100 GLN A O 1
ATOM 745 N N . ASN A 1 101 ? 5.104 2.394 -1.512 1.00 81.81 101 ASN A N 1
ATOM 746 C CA . ASN A 1 101 ? 5.930 3.465 -2.068 1.00 81.81 101 ASN A CA 1
ATOM 747 C C . ASN A 1 101 ? 7.367 3.004 -2.344 1.00 81.81 101 ASN A C 1
ATOM 749 O O . ASN A 1 101 ? 7.917 3.334 -3.390 1.00 81.81 101 ASN A O 1
ATOM 753 N N . THR A 1 102 ? 7.965 2.207 -1.457 1.00 84.62 102 THR A N 1
ATOM 754 C CA . THR A 1 102 ? 9.311 1.647 -1.622 1.00 84.62 102 THR A CA 1
ATOM 755 C C . THR A 1 102 ? 9.360 0.658 -2.781 1.00 84.62 102 THR A C 1
ATOM 757 O O . THR A 1 102 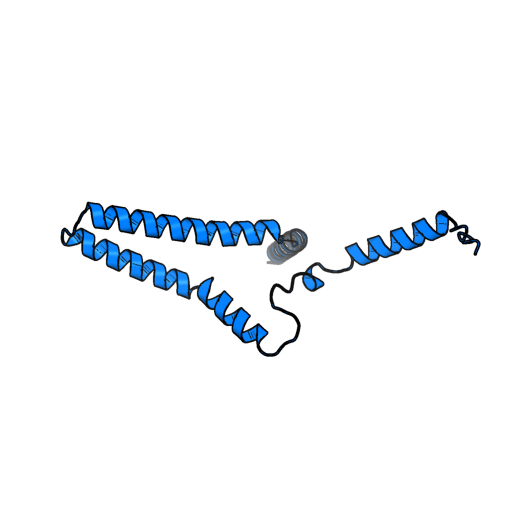? 10.272 0.749 -3.596 1.00 84.62 102 THR A O 1
ATOM 760 N N . ILE A 1 103 ? 8.369 -0.233 -2.919 1.00 81.44 103 ILE A N 1
ATOM 761 C CA . ILE A 1 103 ? 8.285 -1.135 -4.077 1.00 81.44 103 ILE A CA 1
ATOM 762 C C . ILE A 1 103 ? 8.149 -0.309 -5.356 1.00 81.44 103 ILE A C 1
ATOM 764 O O . ILE A 1 103 ? 8.956 -0.489 -6.255 1.00 81.44 103 ILE A O 1
ATOM 768 N N . SER A 1 104 ? 7.223 0.655 -5.407 1.00 74.12 104 SER A N 1
ATOM 769 C CA . SER A 1 104 ? 7.019 1.504 -6.595 1.00 74.12 104 SER A CA 1
ATOM 770 C C . SER A 1 104 ? 8.252 2.341 -6.965 1.00 74.12 104 SER A C 1
ATOM 772 O O . SER A 1 104 ? 8.523 2.556 -8.146 1.00 74.12 104 SER A O 1
ATOM 774 N N . ALA A 1 105 ? 9.011 2.808 -5.968 1.00 76.38 105 ALA A N 1
ATOM 775 C CA . ALA A 1 105 ? 10.246 3.560 -6.169 1.00 76.38 105 ALA A CA 1
ATOM 776 C C . ALA A 1 105 ? 11.392 2.676 -6.686 1.00 76.38 105 ALA A C 1
ATOM 778 O O . ALA A 1 105 ? 12.164 3.118 -7.532 1.00 76.38 105 ALA A O 1
ATOM 779 N N . ILE A 1 106 ? 11.494 1.431 -6.208 1.00 74.81 106 ILE A N 1
ATOM 780 C CA . ILE A 1 106 ? 12.559 0.491 -6.593 1.00 74.81 106 ILE A CA 1
ATOM 781 C C . ILE A 1 106 ? 12.256 -0.191 -7.931 1.00 74.81 106 ILE A C 1
ATOM 783 O O . ILE A 1 106 ? 13.156 -0.349 -8.751 1.00 74.81 106 ILE A O 1
ATOM 787 N N . THR A 1 107 ? 11.004 -0.585 -8.185 1.00 71.12 107 THR A N 1
ATOM 788 C CA . THR A 1 107 ? 10.605 -1.239 -9.445 1.00 71.12 107 THR A CA 1
ATOM 789 C C . THR A 1 107 ? 10.472 -0.262 -10.606 1.00 71.12 107 THR A C 1
ATOM 791 O O . THR A 1 107 ? 10.163 -0.680 -11.717 1.00 71.12 107 THR A O 1
ATOM 794 N N . GLY A 1 108 ? 10.728 1.022 -10.358 1.00 57.09 108 GLY A N 1
ATOM 795 C CA . GLY A 1 108 ? 10.721 2.058 -11.365 1.00 57.09 108 GLY A CA 1
ATOM 796 C C . GLY A 1 108 ? 9.306 2.386 -11.823 1.00 57.09 108 GLY A C 1
ATOM 797 O O . GLY A 1 108 ? 8.672 1.656 -12.582 1.00 57.09 108 GLY A O 1
ATOM 798 N N . GLN A 1 109 ? 8.871 3.596 -11.499 1.00 51.09 109 GLN A N 1
ATOM 799 C CA . GLN A 1 109 ? 8.148 4.423 -12.461 1.00 51.09 109 GLN A CA 1
ATOM 800 C C . GLN A 1 109 ? 9.050 4.617 -13.703 1.00 51.09 109 GLN A C 1
ATOM 802 O O . GLN A 1 109 ? 9.552 5.706 -13.950 1.00 51.09 109 GLN A O 1
ATOM 807 N N . GLY A 1 110 ? 9.304 3.555 -14.481 1.00 54.44 110 GLY A N 1
ATOM 808 C CA . GLY A 1 110 ? 10.118 3.542 -15.709 1.00 54.44 110 GLY A CA 1
ATOM 809 C C . GLY A 1 110 ? 9.433 4.247 -16.881 1.00 54.44 110 GLY A C 1
ATOM 810 O O . GLY A 1 110 ? 9.574 3.863 -18.037 1.00 54.44 110 GLY A O 1
ATOM 811 N N . ALA A 1 111 ? 8.622 5.247 -16.565 1.00 51.97 111 ALA A N 1
ATOM 812 C CA . ALA A 1 111 ? 7.669 5.876 -17.445 1.00 51.97 111 ALA A CA 1
ATOM 813 C C . ALA A 1 111 ? 7.741 7.400 -17.296 1.00 51.97 111 ALA A C 1
ATOM 815 O O . ALA A 1 111 ? 6.759 8.090 -17.535 1.00 51.97 111 ALA A O 1
ATOM 816 N N . GLU A 1 112 ? 8.904 7.958 -16.961 1.00 56.34 112 GLU A N 1
ATOM 817 C CA . GLU A 1 112 ? 9.157 9.393 -17.149 1.00 56.34 112 GLU A CA 1
ATOM 818 C C . GLU A 1 112 ? 8.943 9.814 -18.618 1.00 56.34 112 GLU A C 1
ATOM 820 O O . GLU A 1 112 ? 8.433 10.898 -18.895 1.00 56.34 112 GLU A O 1
ATOM 825 N N . ILE A 1 113 ? 9.154 8.889 -19.563 1.00 57.38 113 ILE A N 1
ATOM 826 C CA . ILE A 1 113 ? 8.780 9.050 -20.976 1.00 57.38 113 ILE A CA 1
ATOM 827 C C . ILE A 1 113 ? 7.252 9.047 -21.171 1.00 57.38 113 ILE A C 1
ATOM 829 O O . ILE A 1 113 ? 6.741 9.820 -21.974 1.00 57.38 113 ILE A O 1
ATOM 833 N N . THR A 1 114 ? 6.495 8.230 -20.430 1.00 59.88 114 THR A N 1
ATOM 834 C CA . THR A 1 114 ? 5.018 8.241 -20.498 1.00 59.88 114 THR A CA 1
ATOM 835 C C . THR A 1 114 ? 4.444 9.492 -19.840 1.00 59.88 114 THR A C 1
ATOM 837 O O . THR A 1 114 ? 3.493 10.066 -20.358 1.00 59.88 114 THR A O 1
ATOM 840 N N . ALA A 1 115 ? 5.044 9.964 -18.747 1.00 64.62 115 ALA A N 1
ATOM 841 C CA . ALA A 1 115 ? 4.674 11.221 -18.109 1.00 64.62 115 ALA A CA 1
ATOM 842 C C . ALA A 1 115 ? 4.914 12.412 -19.050 1.00 64.62 115 ALA A C 1
ATOM 844 O O . ALA A 1 115 ? 4.038 13.262 -19.192 1.00 64.62 115 ALA A O 1
ATOM 845 N N . LEU A 1 116 ? 6.049 12.439 -19.758 1.00 70.62 116 LEU A N 1
ATOM 846 C CA . LEU A 1 116 ? 6.326 13.437 -20.793 1.00 70.62 116 LEU A CA 1
ATOM 847 C C . LEU A 1 116 ? 5.374 13.303 -21.994 1.00 70.62 116 LEU A C 1
ATOM 849 O O . LEU A 1 116 ? 4.865 14.309 -22.477 1.00 70.62 116 LEU A O 1
ATOM 853 N N . SER A 1 117 ? 5.103 12.079 -22.454 1.00 74.75 117 SER A N 1
ATOM 854 C CA . SER A 1 117 ? 4.161 11.783 -23.543 1.00 74.75 117 SER A CA 1
ATOM 855 C C . SER A 1 117 ? 2.745 12.264 -23.219 1.00 74.75 117 SER A C 1
ATOM 857 O O . SER A 1 117 ? 2.137 12.963 -24.025 1.00 74.75 117 SER A O 1
ATOM 859 N N . ASN A 1 118 ? 2.240 11.958 -22.020 1.00 75.75 118 ASN A N 1
ATOM 860 C CA . ASN A 1 118 ? 0.931 12.417 -21.555 1.00 75.75 118 ASN A CA 1
ATOM 861 C C . ASN A 1 118 ? 0.907 13.936 -21.373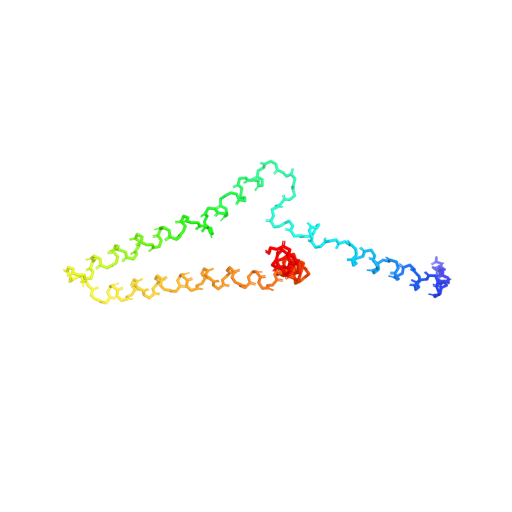 1.00 75.75 118 ASN A C 1
ATOM 863 O O . ASN A 1 118 ? -0.037 14.585 -21.812 1.00 75.75 118 ASN A O 1
ATOM 867 N N . ALA A 1 119 ? 1.970 14.525 -20.817 1.00 78.94 119 ALA A N 1
ATOM 868 C CA . ALA A 1 119 ? 2.074 15.974 -20.691 1.00 78.94 119 ALA A CA 1
ATOM 869 C C . ALA A 1 119 ? 2.076 16.672 -22.062 1.00 78.94 119 ALA A C 1
ATOM 871 O O . ALA A 1 119 ? 1.455 17.721 -22.213 1.00 78.94 119 ALA A O 1
ATOM 872 N N . LEU A 1 120 ? 2.743 16.103 -23.071 1.00 80.75 120 LEU A N 1
ATOM 873 C CA . LEU A 1 120 ? 2.711 16.602 -24.448 1.00 80.75 120 LEU A CA 1
ATOM 874 C C . LEU A 1 120 ? 1.326 16.424 -25.085 1.00 80.75 120 LEU A C 1
ATOM 876 O O . LEU A 1 120 ? 0.856 17.348 -25.744 1.00 80.75 120 LEU A O 1
ATOM 880 N N . ALA A 1 121 ? 0.654 15.293 -24.860 1.00 83.31 121 ALA A N 1
ATOM 881 C CA . ALA A 1 121 ? -0.705 15.049 -25.345 1.00 83.31 121 ALA A CA 1
ATOM 882 C C . ALA A 1 121 ? -1.711 16.063 -24.768 1.00 83.31 121 ALA A C 1
ATOM 884 O O . ALA A 1 121 ? -2.441 16.696 -25.531 1.00 83.31 121 ALA A O 1
ATOM 885 N N . ASP A 1 122 ? -1.658 16.320 -23.457 1.00 85.94 122 ASP A N 1
ATOM 886 C CA . ASP A 1 122 ? -2.480 17.340 -22.791 1.00 85.94 122 ASP A CA 1
ATOM 887 C C . ASP A 1 122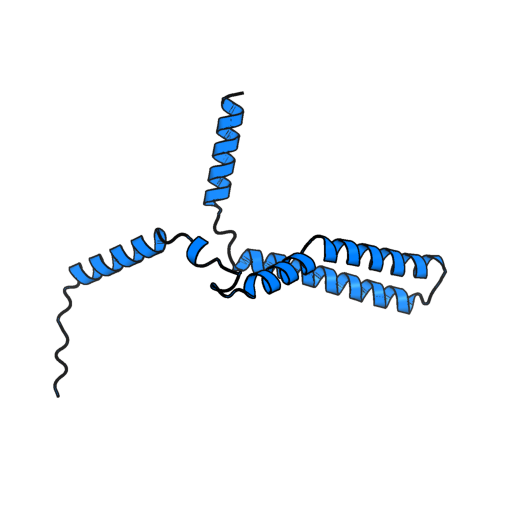 ? -2.172 18.750 -23.311 1.00 85.94 122 ASP A C 1
ATOM 889 O O . ASP A 1 122 ? -3.074 19.549 -23.569 1.00 85.94 122 ASP A O 1
ATOM 893 N N . ARG A 1 123 ? -0.885 19.069 -23.512 1.00 80.50 123 ARG A N 1
ATOM 894 C CA . ARG A 1 123 ? -0.447 20.363 -24.062 1.00 80.50 123 ARG A CA 1
ATOM 895 C C . ARG A 1 123 ? -0.933 20.571 -25.494 1.00 80.50 123 ARG A C 1
ATOM 897 O O . ARG A 1 123 ? -1.210 21.709 -25.858 1.00 80.50 123 ARG A O 1
ATOM 904 N N . LEU A 1 124 ? -1.023 19.514 -26.298 1.00 85.19 124 LEU A N 1
ATOM 905 C CA . LEU A 1 124 ? -1.544 19.574 -27.663 1.00 85.19 124 LEU A CA 1
ATOM 906 C C . LEU A 1 124 ? -3.074 19.679 -27.676 1.00 85.19 124 LEU A C 1
ATOM 908 O O . LEU A 1 124 ? -3.608 20.498 -28.421 1.00 85.19 124 LEU A O 1
ATOM 912 N N . GLN A 1 125 ? -3.777 18.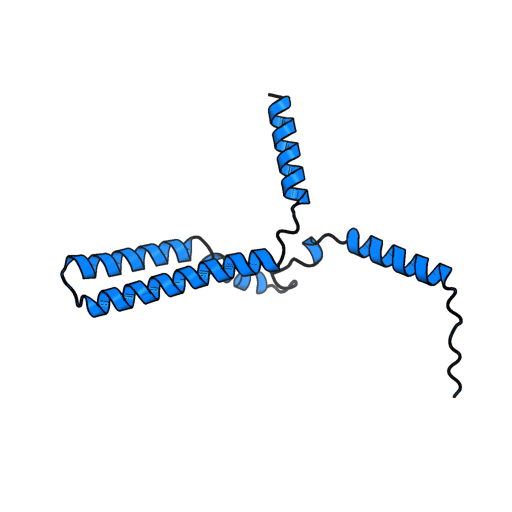942 -26.810 1.00 83.38 125 GLN A N 1
ATOM 913 C CA . GLN A 1 125 ? -5.230 19.077 -26.642 1.00 83.38 125 GLN A CA 1
ATOM 914 C C . GLN A 1 125 ? -5.628 20.483 -26.183 1.00 83.38 125 GLN A C 1
ATOM 916 O O . GLN A 1 125 ? -6.541 21.072 -26.751 1.00 83.38 125 GLN A O 1
ATOM 921 N N . ALA A 1 126 ? -4.894 21.066 -25.234 1.00 82.75 126 ALA A N 1
ATOM 922 C CA . ALA A 1 126 ? -5.125 22.432 -24.762 1.00 82.75 126 ALA A CA 1
ATOM 923 C C . ALA A 1 126 ? -4.800 23.522 -25.803 1.00 82.75 126 ALA A C 1
ATOM 925 O O . ALA A 1 126 ? -5.109 24.689 -25.582 1.00 82.75 126 ALA A O 1
ATOM 926 N N . ARG A 1 127 ? -4.133 23.176 -26.912 1.00 68.19 127 ARG A N 1
ATOM 927 C CA . ARG A 1 127 ? -3.823 24.102 -28.016 1.00 68.19 127 ARG A CA 1
ATOM 928 C C . ARG A 1 127 ? -4.799 23.999 -29.185 1.00 68.19 127 ARG A C 1
ATOM 930 O O . ARG A 1 127 ? -4.766 24.869 -30.049 1.00 68.19 127 ARG A O 1
ATOM 937 N N . LEU A 1 128 ? -5.610 22.945 -29.227 1.00 77.06 128 LEU A N 1
ATOM 938 C CA . LEU A 1 128 ? -6.584 22.678 -30.286 1.00 77.06 128 LEU A CA 1
ATOM 939 C C . LEU A 1 128 ? -8.039 22.940 -29.852 1.00 77.06 128 LEU A C 1
ATOM 941 O O . LEU A 1 128 ? -8.930 22.844 -30.692 1.00 77.06 128 LEU A O 1
ATOM 945 N N . ALA A 1 129 ? -8.269 23.268 -28.577 1.00 60.94 129 ALA A N 1
ATOM 946 C CA . ALA A 1 129 ? -9.533 23.773 -28.033 1.00 60.94 129 ALA A CA 1
ATOM 947 C C . ALA A 1 129 ? -9.512 25.306 -27.946 1.00 60.94 129 ALA A C 1
ATOM 949 O O . ALA A 1 129 ? -10.592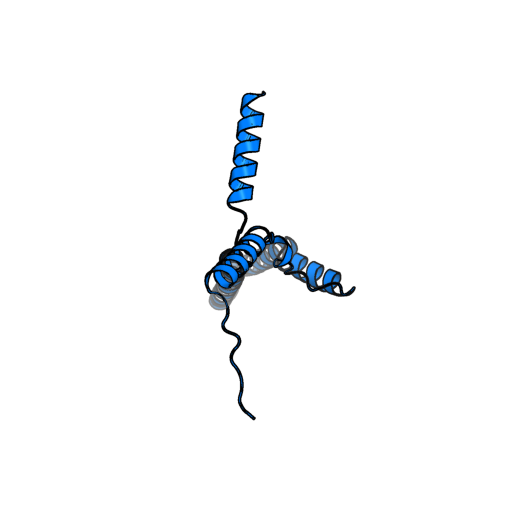 25.910 -28.125 1.00 60.94 129 ALA A O 1
#

Organism: NCBI:txid326474

Radius of gyration: 26.42 Å; chains: 1; bounding box: 63×54×64 Å

InterPro domains:
  IPR007039 Conjugal transfer TrbC/type IV secretion VirB2 [PF04956] (7-106)